Protein AF-A0A6B3GM35-F1 (afdb_monomer_lite)

Structure (mmCIF, N/CA/C/O backbone):
data_AF-A0A6B3GM35-F1
#
_entry.id   AF-A0A6B3GM35-F1
#
loop_
_atom_site.group_PDB
_atom_site.id
_atom_site.type_symbol
_atom_site.label_atom_id
_atom_site.label_alt_id
_atom_site.label_comp_id
_atom_site.label_asym_id
_atom_site.label_entity_id
_atom_site.label_seq_id
_atom_site.pdbx_PDB_ins_code
_atom_site.Cartn_x
_atom_site.Cartn_y
_atom_site.Cartn_z
_atom_site.occupancy
_atom_site.B_iso_or_equiv
_atom_site.auth_seq_id
_atom_site.auth_comp_id
_atom_site.auth_asym_id
_atom_site.auth_atom_id
_atom_site.pdbx_PDB_model_num
ATOM 1 N N . VAL A 1 1 ? 16.897 2.705 15.216 1.00 41.38 1 VAL A N 1
ATOM 2 C CA . VAL A 1 1 ? 16.594 1.302 15.575 1.00 41.38 1 VAL A CA 1
ATOM 3 C C . VAL A 1 1 ? 16.930 0.427 14.381 1.00 41.38 1 VAL A C 1
ATOM 5 O O . VAL A 1 1 ? 16.084 0.215 13.528 1.00 41.38 1 VAL A O 1
ATOM 8 N N . ASP A 1 2 ? 18.184 -0.017 14.294 1.00 39.88 2 ASP A N 1
ATOM 9 C CA . ASP A 1 2 ? 18.567 -1.137 13.428 1.00 39.88 2 ASP A CA 1
ATOM 10 C C . ASP A 1 2 ? 18.162 -2.420 14.157 1.00 39.88 2 ASP A C 1
ATOM 12 O O . ASP A 1 2 ? 18.679 -2.683 15.243 1.00 39.88 2 ASP A O 1
ATOM 16 N N . GLY A 1 3 ? 17.205 -3.187 13.627 1.00 39.66 3 GLY A N 1
ATOM 17 C CA . GLY A 1 3 ? 16.888 -4.496 14.215 1.00 39.66 3 GLY A CA 1
ATOM 18 C C . GLY A 1 3 ? 15.490 -5.073 14.001 1.00 39.66 3 GLY A C 1
ATOM 19 O O . GLY A 1 3 ? 15.273 -6.222 14.367 1.00 39.66 3 GLY A O 1
ATOM 20 N N . LEU A 1 4 ? 14.548 -4.354 13.389 1.00 40.47 4 LEU A N 1
ATOM 21 C CA . LEU A 1 4 ? 13.263 -4.926 12.971 1.00 40.47 4 LEU A CA 1
ATOM 22 C C . LEU A 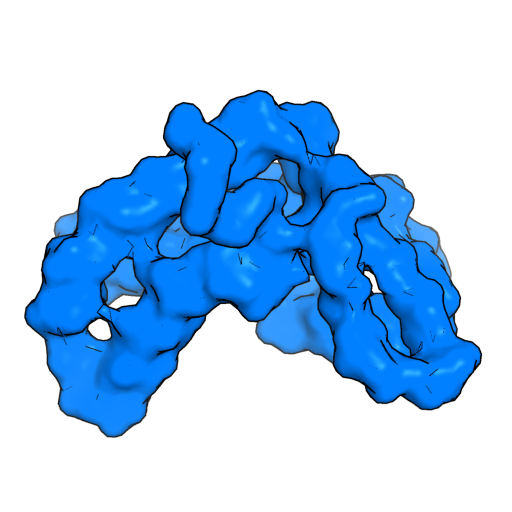1 4 ? 13.111 -4.656 11.474 1.00 40.47 4 LEU A C 1
ATOM 24 O O . LEU A 1 4 ? 13.084 -3.496 11.081 1.00 40.47 4 LEU A O 1
ATOM 28 N N . GLY A 1 5 ? 13.149 -5.736 10.679 1.00 53.22 5 GLY A N 1
ATOM 29 C CA . GLY A 1 5 ? 13.211 -5.803 9.209 1.00 53.22 5 GLY A CA 1
ATOM 30 C C . GLY A 1 5 ? 12.999 -4.476 8.486 1.00 53.22 5 GLY A C 1
ATOM 31 O O . GLY A 1 5 ? 11.897 -3.953 8.538 1.00 53.22 5 GLY A O 1
ATOM 32 N N . ALA A 1 6 ? 14.049 -3.973 7.825 1.00 66.50 6 ALA A N 1
ATOM 33 C CA . ALA A 1 6 ? 14.219 -2.636 7.233 1.00 66.50 6 ALA A CA 1
ATOM 34 C C . ALA A 1 6 ? 13.126 -2.183 6.234 1.00 66.50 6 ALA A C 1
ATOM 36 O O . ALA A 1 6 ? 13.404 -1.924 5.065 1.00 66.50 6 ALA A O 1
ATOM 37 N N . GLY A 1 7 ? 11.869 -2.138 6.665 1.00 78.50 7 GLY A N 1
ATOM 38 C CA . GLY A 1 7 ? 10.729 -1.742 5.858 1.00 78.50 7 GLY A CA 1
ATOM 39 C C . GLY A 1 7 ? 10.500 -2.597 4.612 1.00 78.50 7 GLY A C 1
ATOM 40 O O . GLY A 1 7 ? 10.082 -2.061 3.585 1.00 78.50 7 GLY A O 1
ATOM 41 N N . SER A 1 8 ? 10.842 -3.891 4.660 1.00 90.75 8 SER A N 1
ATOM 42 C CA . SER A 1 8 ? 10.769 -4.770 3.485 1.00 90.75 8 SER A CA 1
ATOM 43 C C . SER A 1 8 ? 9.322 -5.061 3.101 1.00 90.75 8 SER A C 1
ATOM 45 O O . SER A 1 8 ? 8.567 -5.633 3.889 1.00 90.75 8 SER A O 1
ATOM 47 N N . ALA A 1 9 ? 8.966 -4.689 1.875 1.00 95.75 9 ALA A N 1
ATOM 48 C CA . ALA A 1 9 ? 7.631 -4.880 1.332 1.00 95.75 9 ALA A CA 1
ATOM 49 C C . ALA A 1 9 ? 7.267 -6.360 1.198 1.00 95.75 9 ALA A C 1
ATOM 51 O O . ALA A 1 9 ? 8.073 -7.140 0.692 1.00 95.75 9 ALA A O 1
ATOM 52 N N . GLY A 1 10 ? 6.075 -6.729 1.661 1.00 94.62 10 GLY A N 1
ATOM 53 C CA . GLY A 1 10 ? 5.609 -8.113 1.802 1.00 94.62 10 GLY A CA 1
ATOM 54 C C . GLY A 1 10 ? 5.938 -8.754 3.156 1.00 94.62 10 GLY A C 1
ATOM 55 O O . GLY A 1 10 ? 5.356 -9.777 3.499 1.00 94.62 10 GLY A O 1
ATOM 56 N N . TRP A 1 11 ? 6.819 -8.141 3.958 1.00 96.69 11 TRP A N 1
ATOM 57 C CA . TRP A 1 11 ? 7.154 -8.604 5.313 1.00 96.69 11 TRP A CA 1
ATOM 58 C C . TRP A 1 11 ? 6.656 -7.625 6.375 1.00 96.69 11 TRP A C 1
ATOM 60 O O . TRP A 1 11 ? 5.901 -8.017 7.260 1.00 96.69 11 TRP A O 1
ATOM 70 N N . GLY A 1 12 ? 7.038 -6.345 6.284 1.00 95.56 12 GLY A N 1
ATOM 71 C CA . GLY A 1 12 ? 6.570 -5.308 7.216 1.00 95.56 12 GLY A CA 1
ATOM 72 C C . GLY A 1 12 ? 5.053 -5.104 7.148 1.00 95.56 12 GLY A C 1
ATOM 73 O O . GLY A 1 12 ? 4.398 -4.914 8.172 1.00 95.56 12 GLY A O 1
ATOM 74 N N . ASP A 1 13 ? 4.482 -5.281 5.954 1.00 98.19 13 ASP A N 1
ATOM 75 C CA . ASP A 1 13 ? 3.044 -5.189 5.687 1.00 98.19 13 ASP A CA 1
ATOM 76 C C . ASP A 1 13 ? 2.212 -6.259 6.417 1.00 98.19 13 ASP A C 1
ATOM 78 O O . ASP A 1 13 ? 0.984 -6.159 6.463 1.00 98.19 13 ASP A O 1
ATOM 82 N N . ALA A 1 14 ? 2.842 -7.256 7.054 1.00 97.94 14 ALA A N 1
ATOM 83 C CA . ALA A 1 14 ? 2.166 -8.170 7.978 1.00 97.94 14 ALA A CA 1
ATOM 84 C C . ALA A 1 14 ? 1.444 -7.417 9.111 1.00 97.94 14 ALA A C 1
ATOM 86 O O . ALA A 1 14 ? 0.383 -7.852 9.554 1.00 97.94 14 ALA A O 1
ATOM 87 N N . GLY A 1 15 ? 1.963 -6.255 9.531 1.00 97.38 15 GLY A N 1
ATOM 88 C CA . GLY A 1 15 ? 1.313 -5.385 10.517 1.00 97.38 15 GLY A CA 1
ATOM 89 C C . GLY A 1 15 ? -0.032 -4.801 10.064 1.00 97.38 15 GLY A C 1
ATOM 90 O O . GLY A 1 15 ? -0.813 -4.372 10.908 1.00 97.38 15 GLY A O 1
ATOM 91 N N . VAL A 1 16 ? -0.324 -4.818 8.758 1.00 98.69 16 VAL A N 1
ATOM 92 C CA . VAL A 1 16 ? -1.596 -4.364 8.171 1.00 98.69 16 VAL A CA 1
ATOM 93 C C . VAL A 1 16 ? -2.437 -5.553 7.699 1.00 98.69 16 VAL A C 1
ATOM 95 O O . VAL A 1 16 ? -3.609 -5.682 8.053 1.00 98.69 16 VAL A O 1
ATOM 98 N N . THR A 1 17 ? -1.828 -6.457 6.930 1.00 98.69 17 THR A N 1
ATOM 99 C CA . THR A 1 17 ? -2.514 -7.581 6.276 1.00 98.69 17 THR A CA 1
ATOM 100 C C . THR A 1 17 ? -3.015 -8.634 7.263 1.00 98.69 17 THR A C 1
ATOM 102 O O . THR A 1 17 ? -4.116 -9.151 7.081 1.00 98.69 17 THR A O 1
ATOM 105 N N . VAL A 1 18 ? -2.270 -8.933 8.337 1.00 98.56 18 VAL A N 1
ATOM 106 C CA . VAL A 1 18 ? -2.668 -9.968 9.306 1.00 98.56 18 VAL A CA 1
ATOM 107 C C . VAL A 1 18 ? -3.868 -9.532 10.156 1.00 98.56 18 VAL A C 1
ATOM 109 O O . VAL A 1 18 ? -4.837 -10.293 10.199 1.00 98.56 18 VAL A O 1
ATOM 112 N N . PRO A 1 19 ? -3.895 -8.337 10.787 1.00 98.56 19 PRO A N 1
ATOM 113 C CA . PRO A 1 19 ? -5.098 -7.877 11.483 1.00 98.56 19 PRO A CA 1
ATOM 114 C C . PRO A 1 19 ? -6.320 -7.809 10.560 1.00 98.56 19 PRO A C 1
ATOM 116 O O . PRO A 1 19 ? -7.409 -8.220 10.959 1.00 98.56 19 PRO A O 1
ATOM 119 N N . TRP A 1 20 ? -6.137 -7.360 9.311 1.00 98.69 20 TRP A N 1
ATOM 120 C CA . TRP A 1 20 ? -7.209 -7.346 8.315 1.00 98.69 20 TRP A CA 1
ATOM 121 C C . TRP A 1 20 ? -7.738 -8.753 8.007 1.00 98.69 20 TRP A C 1
ATOM 123 O O . TRP A 1 20 ? -8.948 -8.970 8.014 1.00 98.69 20 TRP A O 1
ATOM 133 N N . ALA A 1 21 ? -6.854 -9.729 7.793 1.00 98.69 21 ALA A N 1
ATOM 134 C CA . ALA A 1 21 ? -7.242 -11.115 7.543 1.00 98.69 21 ALA A CA 1
ATOM 135 C C . ALA A 1 21 ? -7.968 -11.747 8.743 1.00 98.69 21 ALA A C 1
ATOM 137 O O . ALA A 1 21 ? -8.963 -12.448 8.559 1.00 98.69 21 ALA A O 1
ATOM 138 N N . LEU A 1 22 ? -7.517 -11.473 9.973 1.00 98.62 22 LEU A N 1
ATOM 139 C CA . LEU A 1 22 ? -8.194 -11.926 11.192 1.00 98.62 22 LEU A CA 1
ATOM 140 C C . LEU A 1 22 ? -9.602 -11.333 11.300 1.00 98.62 22 LEU A C 1
ATOM 142 O O . LEU A 1 22 ? -10.554 -12.064 11.572 1.00 98.62 22 LEU A O 1
ATOM 146 N N . HIS A 1 23 ? -9.753 -10.038 11.022 1.00 98.56 23 HIS A N 1
ATOM 147 C CA . HIS A 1 23 ? -11.062 -9.399 10.971 1.00 98.56 23 HIS A CA 1
ATOM 148 C C . HIS A 1 23 ? -11.966 -10.020 9.897 1.00 98.56 23 HIS A C 1
ATOM 150 O O . HIS A 1 23 ? -13.113 -10.350 10.180 1.00 98.56 23 HIS A O 1
ATOM 156 N N . GLN A 1 24 ? -11.458 -10.235 8.681 1.00 98.31 24 GLN A N 1
ATOM 157 C CA . GLN A 1 24 ? -12.214 -10.870 7.595 1.00 98.31 24 GLN A CA 1
ATOM 158 C C . GLN A 1 24 ? -12.691 -12.281 7.968 1.00 98.31 24 GLN A C 1
ATOM 160 O O . GLN A 1 24 ? -13.817 -12.653 7.645 1.00 98.31 24 GLN A O 1
ATOM 165 N N . ALA A 1 25 ? -11.849 -13.061 8.649 1.00 98.50 25 ALA A N 1
ATOM 166 C CA . ALA A 1 25 ? -12.159 -14.437 9.020 1.00 98.50 25 ALA A CA 1
ATOM 167 C C . ALA A 1 25 ? -13.124 -14.543 10.212 1.00 98.50 25 ALA A C 1
ATOM 169 O O . ALA A 1 25 ? -13.981 -15.425 10.225 1.00 98.50 25 ALA A O 1
ATOM 170 N N . TYR A 1 26 ? -12.980 -13.671 11.216 1.00 98.12 26 TYR A N 1
ATOM 171 C CA . TYR A 1 26 ? -13.648 -13.830 12.515 1.00 98.12 26 TYR A CA 1
ATOM 172 C C . TYR A 1 26 ? -14.620 -12.702 12.878 1.00 98.12 26 TYR A C 1
ATOM 174 O O . TYR A 1 26 ? -15.346 -12.820 13.861 1.00 98.12 26 TYR A O 1
ATOM 182 N N . GLY A 1 27 ? -14.650 -11.608 12.116 1.00 95.75 27 GLY A N 1
ATOM 183 C CA . GLY A 1 27 ? -15.482 -10.432 12.390 1.00 95.75 27 GLY A CA 1
ATOM 184 C C . GLY A 1 27 ? -15.030 -9.592 13.589 1.00 95.75 27 GLY A C 1
ATOM 185 O O . GLY A 1 27 ? -15.710 -8.634 13.943 1.00 95.75 27 GLY A O 1
ATOM 186 N N . ASP A 1 28 ? -13.896 -9.921 14.211 1.00 91.06 28 ASP A N 1
ATOM 187 C CA . ASP A 1 28 ? -13.377 -9.216 15.383 1.00 91.06 28 ASP A CA 1
ATOM 188 C C . ASP A 1 28 ? -12.854 -7.825 14.979 1.00 91.06 28 ASP A C 1
ATOM 190 O O . ASP A 1 28 ? -11.957 -7.708 14.144 1.00 91.06 28 ASP A O 1
ATOM 194 N N . THR A 1 29 ? -13.440 -6.756 15.522 1.00 97.56 29 THR A N 1
ATOM 195 C CA . THR A 1 29 ? -12.981 -5.374 15.300 1.00 97.56 29 THR A CA 1
ATOM 196 C C . THR A 1 29 ? -11.924 -4.942 16.311 1.00 97.56 29 THR A C 1
ATOM 198 O O . THR A 1 29 ? -11.163 -4.020 16.029 1.00 97.56 29 THR A O 1
ATOM 201 N N . GLN A 1 30 ? -11.807 -5.623 17.454 1.00 98.19 30 GLN A N 1
ATOM 202 C CA . GLN A 1 30 ? -10.836 -5.304 18.498 1.00 98.19 30 GLN A CA 1
ATOM 203 C C . GLN A 1 30 ? -9.402 -5.476 17.985 1.00 98.19 30 GLN A C 1
ATOM 205 O O . GLN A 1 30 ? -8.537 -4.657 18.295 1.00 98.19 30 GLN A O 1
ATOM 210 N N . VAL A 1 31 ? -9.142 -6.493 17.153 1.00 98.25 31 VAL A N 1
ATOM 211 C CA . VAL A 1 31 ? -7.822 -6.676 16.521 1.00 98.25 31 VAL A CA 1
ATOM 212 C C . VAL A 1 31 ? -7.444 -5.488 15.629 1.00 98.25 31 VAL A C 1
ATOM 214 O O . VAL A 1 31 ? -6.286 -5.073 15.610 1.00 98.25 31 VAL A O 1
ATOM 217 N N . LEU A 1 32 ? -8.422 -4.893 14.938 1.00 98.62 32 LEU A N 1
ATOM 218 C CA . LEU A 1 32 ? -8.213 -3.706 14.113 1.00 98.62 32 LEU A CA 1
ATOM 219 C C . LEU A 1 32 ? -7.999 -2.459 14.971 1.00 98.62 32 LEU A C 1
ATOM 221 O O . LEU A 1 32 ? -7.094 -1.682 14.685 1.00 98.62 32 LEU A O 1
ATOM 225 N N . GLU A 1 33 ? -8.780 -2.277 16.038 1.00 98.62 33 GLU A N 1
ATOM 226 C CA . GLU A 1 33 ? -8.611 -1.156 16.975 1.00 98.62 33 GLU A CA 1
ATOM 227 C C . GLU A 1 33 ? -7.221 -1.154 17.616 1.00 98.62 33 GLU A C 1
ATOM 229 O O . GLU A 1 33 ? -6.580 -0.107 17.711 1.00 98.62 33 GLU A O 1
ATOM 234 N N . GLN A 1 34 ? -6.735 -2.329 18.020 1.00 98.44 34 GLN A N 1
ATOM 235 C CA . GLN A 1 34 ? -5.411 -2.487 18.620 1.00 98.44 34 GLN A CA 1
ATOM 236 C C . GLN A 1 34 ? -4.281 -2.258 17.612 1.00 98.44 34 GLN A C 1
ATOM 238 O O . GLN A 1 34 ? -3.262 -1.664 17.963 1.00 98.44 34 GLN A O 1
ATOM 243 N N . ALA A 1 35 ? -4.455 -2.705 16.365 1.00 98.44 35 ALA A N 1
ATOM 244 C CA . ALA A 1 35 ? -3.466 -2.525 15.305 1.00 98.44 35 ALA A CA 1
ATOM 245 C C . ALA A 1 35 ? -3.475 -1.112 14.699 1.00 98.44 35 ALA A C 1
ATOM 247 O O . ALA A 1 35 ? -2.478 -0.689 14.118 1.00 98.44 35 ALA A O 1
ATOM 248 N N . TRP A 1 36 ? -4.568 -0.359 14.834 1.00 98.62 36 TRP A N 1
ATOM 249 C CA . TRP A 1 36 ? -4.750 0.931 14.167 1.00 98.62 36 TRP A CA 1
ATOM 250 C C . TRP A 1 36 ? -3.554 1.890 14.320 1.00 98.62 36 TRP A C 1
ATOM 252 O O . TRP A 1 36 ? -3.046 2.357 13.298 1.00 98.62 36 TRP A O 1
ATOM 262 N N . PRO A 1 37 ? -3.009 2.148 15.529 1.00 98.56 37 PRO A N 1
ATOM 263 C CA . PRO A 1 37 ? -1.887 3.075 15.673 1.00 98.56 37 PRO A CA 1
ATOM 264 C C . PRO A 1 37 ? -0.603 2.616 14.969 1.00 98.56 37 PRO A C 1
ATOM 266 O O . PRO A 1 37 ? 0.170 3.461 14.517 1.00 98.56 37 PRO A O 1
ATOM 269 N N . SER A 1 38 ? -0.335 1.307 14.888 1.00 98.31 38 SER A N 1
ATOM 270 C CA . SER A 1 38 ? 0.860 0.793 14.205 1.00 98.31 38 SER A CA 1
ATOM 271 C C . SER A 1 38 ? 0.681 0.760 12.691 1.00 98.31 38 SER A C 1
ATOM 273 O O . SER A 1 38 ? 1.644 1.016 11.974 1.00 98.31 38 SER A O 1
ATOM 275 N N . MET A 1 39 ? -0.537 0.520 12.198 1.00 98.62 39 MET A N 1
ATOM 276 C CA . MET A 1 39 ? -0.843 0.634 10.771 1.00 98.62 39 MET A CA 1
ATOM 277 C C . MET A 1 39 ? -0.600 2.053 10.246 1.00 98.62 39 MET A C 1
ATOM 279 O O . MET A 1 39 ? -0.045 2.214 9.162 1.00 98.62 39 MET A O 1
ATOM 283 N N . LEU A 1 40 ? -0.969 3.081 11.020 1.00 98.69 40 LEU A N 1
ATOM 284 C CA . LEU A 1 40 ? -0.722 4.475 10.638 1.00 98.69 40 LEU A CA 1
ATOM 285 C C . LEU A 1 40 ? 0.771 4.802 10.600 1.00 98.69 40 LEU A C 1
ATOM 287 O O . LEU A 1 40 ? 1.262 5.271 9.581 1.00 98.69 40 LEU A O 1
ATOM 291 N N . GLN A 1 41 ? 1.507 4.447 11.657 1.00 98.19 41 GLN A N 1
ATOM 292 C CA . GLN A 1 41 ? 2.964 4.627 11.694 1.00 98.19 41 GLN A CA 1
ATOM 293 C C . GLN A 1 41 ? 3.677 3.874 10.562 1.00 98.19 41 GLN A C 1
ATOM 295 O O . GLN A 1 41 ? 4.722 4.313 10.086 1.00 98.19 41 GLN A O 1
ATOM 300 N N . TRP A 1 42 ? 3.125 2.740 10.121 1.00 98.25 42 TRP A N 1
ATOM 301 C CA . TRP A 1 42 ? 3.644 2.019 8.965 1.00 98.25 42 TRP A CA 1
ATOM 302 C C .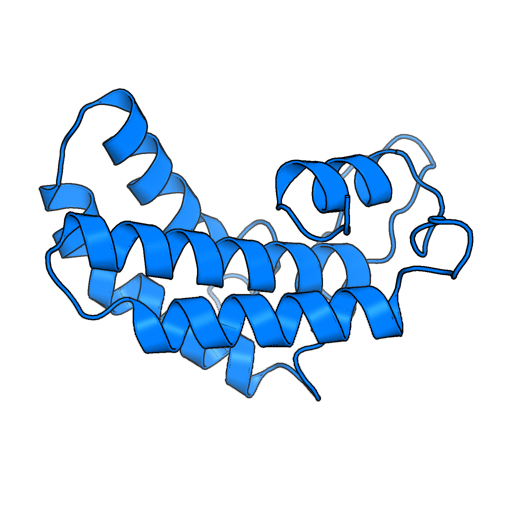 TRP A 1 42 ? 3.459 2.802 7.661 1.00 98.25 42 TRP A C 1
ATOM 304 O O . TRP A 1 42 ? 4.406 2.888 6.881 1.00 98.25 42 TRP A O 1
ATOM 314 N N . LEU A 1 43 ? 2.289 3.412 7.432 1.00 98.44 43 LEU A N 1
ATOM 315 C CA . LEU A 1 43 ? 2.081 4.268 6.259 1.00 98.44 43 LEU A CA 1
ATOM 316 C C . LEU A 1 43 ? 2.979 5.506 6.279 1.00 98.44 43 LEU A C 1
ATOM 318 O O . LEU A 1 43 ? 3.571 5.811 5.244 1.00 98.44 43 LEU A O 1
ATOM 322 N N . ASP A 1 44 ? 3.134 6.150 7.438 1.00 98.25 44 ASP A N 1
ATOM 323 C CA . ASP A 1 44 ? 4.021 7.309 7.603 1.00 98.25 44 ASP A CA 1
ATOM 324 C C . ASP A 1 44 ? 5.468 6.929 7.249 1.00 98.25 44 ASP A C 1
ATOM 326 O O . ASP A 1 44 ? 6.121 7.581 6.434 1.00 98.25 44 ASP A O 1
ATOM 330 N N . TYR A 1 45 ? 5.952 5.798 7.774 1.00 97.69 45 TYR A N 1
ATOM 331 C CA . TYR A 1 45 ? 7.275 5.276 7.439 1.00 97.69 45 TYR A CA 1
ATOM 332 C C . TYR A 1 45 ? 7.426 4.987 5.937 1.00 97.69 45 TYR A C 1
ATOM 334 O O . TYR A 1 45 ? 8.457 5.313 5.339 1.00 97.69 45 TYR A O 1
ATOM 342 N N . LEU A 1 46 ? 6.430 4.354 5.309 1.00 97.88 46 LEU A N 1
ATOM 343 C CA . LEU A 1 46 ? 6.478 4.060 3.877 1.00 97.88 46 LEU A CA 1
ATOM 344 C C . LEU A 1 46 ? 6.514 5.346 3.047 1.00 97.88 46 LEU A C 1
ATOM 346 O O . LEU A 1 46 ? 7.276 5.402 2.079 1.00 97.88 46 LEU A O 1
ATOM 350 N N . GLU A 1 47 ? 5.752 6.367 3.436 1.00 97.69 47 GLU A N 1
ATOM 351 C CA . GLU A 1 47 ? 5.735 7.682 2.795 1.00 97.69 47 GLU A CA 1
ATOM 352 C C . GLU A 1 47 ? 7.092 8.384 2.898 1.00 97.69 47 GLU A C 1
ATOM 354 O O . GLU A 1 47 ? 7.662 8.750 1.870 1.00 97.69 47 GLU A O 1
ATOM 359 N N . GLU A 1 48 ? 7.659 8.489 4.103 1.00 97.50 48 GLU A N 1
ATOM 360 C CA . GLU A 1 48 ? 8.967 9.117 4.349 1.00 97.50 48 GLU A CA 1
ATOM 361 C C . GLU A 1 48 ? 10.109 8.449 3.575 1.00 97.50 48 GLU A C 1
ATOM 363 O O . GLU A 1 48 ? 11.112 9.081 3.242 1.00 97.50 48 GLU A O 1
ATOM 368 N N . ASN A 1 49 ? 9.963 7.158 3.282 1.00 96.69 49 ASN A N 1
ATOM 369 C CA . ASN A 1 49 ? 10.965 6.363 2.585 1.00 96.69 49 ASN A CA 1
ATOM 370 C C . ASN A 1 49 ? 10.591 6.114 1.109 1.00 96.69 49 ASN A C 1
ATOM 372 O O . ASN A 1 49 ? 11.106 5.177 0.493 1.00 96.69 49 ASN A O 1
ATOM 376 N N . SER A 1 50 ? 9.691 6.916 0.539 1.00 97.31 50 SER A N 1
ATOM 377 C CA . SER A 1 50 ? 9.301 6.876 -0.874 1.00 97.31 50 SER A CA 1
ATOM 378 C C . SER A 1 50 ? 9.610 8.195 -1.572 1.00 97.31 50 SER A C 1
ATOM 380 O O . SER A 1 50 ? 9.547 9.265 -0.974 1.00 97.31 50 SER A O 1
ATOM 382 N N . THR A 1 51 ? 9.859 8.137 -2.878 1.00 98.31 51 THR A N 1
ATOM 383 C CA . THR A 1 51 ? 10.013 9.337 -3.713 1.00 98.31 51 THR A CA 1
ATOM 384 C C . THR A 1 51 ? 8.903 9.354 -4.748 1.00 98.31 51 THR A C 1
ATOM 386 O O . THR A 1 51 ? 8.798 8.432 -5.552 1.00 98.31 51 THR A O 1
ATOM 389 N N . GLY A 1 52 ? 8.054 10.386 -4.730 1.00 98.00 52 GLY A N 1
ATOM 390 C CA . GLY A 1 52 ? 6.933 10.489 -5.672 1.00 98.00 52 GLY A CA 1
ATOM 391 C C . GLY A 1 52 ? 5.978 9.292 -5.601 1.00 98.00 52 GLY A C 1
ATOM 392 O O . GLY A 1 52 ? 5.547 8.803 -6.637 1.00 98.00 52 GLY A O 1
ATOM 393 N N . ARG A 1 53 ? 5.706 8.792 -4.385 1.00 98.50 53 ARG A N 1
ATOM 394 C CA . ARG A 1 53 ? 4.915 7.575 -4.099 1.00 98.50 53 ARG A CA 1
ATOM 395 C C . ARG A 1 53 ? 5.528 6.249 -4.573 1.00 98.50 53 ARG A C 1
ATOM 397 O O . ARG A 1 53 ? 4.913 5.207 -4.379 1.00 98.50 53 ARG A O 1
ATOM 404 N N . LEU A 1 54 ? 6.740 6.260 -5.128 1.00 98.75 54 LEU A N 1
ATOM 405 C CA . LEU A 1 54 ? 7.449 5.051 -5.544 1.00 98.75 54 LEU A CA 1
ATOM 406 C C . LEU A 1 54 ? 8.413 4.585 -4.451 1.00 98.75 54 LEU A C 1
ATOM 408 O O . LEU A 1 54 ? 9.201 5.374 -3.914 1.00 98.75 54 LEU A O 1
ATOM 412 N N . ARG A 1 55 ? 8.369 3.286 -4.145 1.00 97.94 55 ARG A N 1
ATOM 413 C CA . ARG A 1 55 ? 9.270 2.649 -3.178 1.00 97.94 55 ARG A CA 1
ATOM 414 C C . ARG A 1 55 ? 10.603 2.272 -3.838 1.00 97.94 55 ARG A C 1
ATOM 416 O O . ARG A 1 55 ? 10.629 1.910 -5.015 1.00 97.94 55 ARG A O 1
ATOM 423 N N . PRO A 1 56 ? 11.725 2.310 -3.097 1.00 97.12 56 PRO A N 1
ATOM 424 C CA . PRO A 1 56 ? 13.008 1.844 -3.610 1.00 97.12 56 PRO A CA 1
ATOM 425 C C . PRO A 1 56 ? 12.994 0.333 -3.886 1.00 97.12 56 PRO A C 1
ATOM 427 O O . PRO A 1 56 ? 12.283 -0.430 -3.233 1.00 97.12 56 PRO A O 1
ATOM 430 N N . ALA A 1 57 ? 13.847 -0.114 -4.811 1.00 95.88 57 ALA A N 1
ATOM 431 C CA . ALA A 1 57 ? 14.066 -1.531 -5.106 1.00 95.88 57 ALA A CA 1
ATOM 432 C C . ALA A 1 57 ? 14.893 -2.219 -3.999 1.00 95.88 57 ALA A C 1
ATOM 434 O O . ALA A 1 57 ? 16.065 -2.547 -4.190 1.00 95.88 57 ALA A O 1
ATOM 435 N N . SER A 1 58 ? 14.299 -2.425 -2.825 1.00 91.19 58 SER A N 1
ATOM 436 C CA . SER A 1 58 ? 14.931 -3.059 -1.662 1.00 91.19 58 SER A CA 1
ATOM 437 C C . SER A 1 58 ? 14.089 -4.215 -1.105 1.00 91.19 58 SER A C 1
ATOM 439 O O . SER A 1 58 ? 13.000 -4.510 -1.592 1.00 91.19 58 SER A O 1
ATOM 441 N N . GLY A 1 59 ? 14.621 -4.925 -0.107 1.00 91.50 59 GLY A N 1
ATOM 442 C CA . GLY A 1 59 ? 13.963 -6.090 0.490 1.00 91.50 59 GLY A CA 1
ATOM 443 C C . GLY A 1 59 ? 14.160 -7.382 -0.306 1.00 91.50 59 GLY A C 1
ATOM 444 O O . GLY A 1 59 ? 15.058 -7.500 -1.150 1.00 91.50 59 GLY A O 1
ATOM 445 N N . TYR A 1 60 ? 13.342 -8.385 0.003 1.00 95.06 60 TYR A N 1
ATOM 446 C CA . TYR A 1 60 ? 13.510 -9.745 -0.512 1.00 95.06 60 TYR A CA 1
ATOM 447 C C . TYR A 1 60 ? 12.881 -9.941 -1.899 1.00 95.06 60 TYR A C 1
ATOM 449 O O . TYR A 1 60 ? 13.449 -10.672 -2.706 1.00 95.06 60 TYR A O 1
ATOM 457 N N . GLY A 1 61 ? 11.806 -9.212 -2.221 1.00 96.31 61 GLY A N 1
ATOM 458 C CA . GLY A 1 61 ? 11.086 -9.337 -3.493 1.00 96.31 61 GLY A CA 1
ATOM 459 C C . GLY A 1 61 ? 10.218 -10.594 -3.551 1.00 96.31 61 GLY A C 1
ATOM 460 O O . GLY A 1 61 ? 9.738 -11.056 -2.519 1.00 96.31 61 GLY A O 1
ATOM 461 N N . ASP A 1 62 ? 10.031 -11.145 -4.749 1.00 97.69 62 ASP A N 1
ATOM 462 C CA . ASP A 1 62 ? 9.308 -12.403 -4.956 1.00 97.69 62 ASP A CA 1
ATOM 463 C C . ASP A 1 62 ? 10.228 -13.586 -4.627 1.00 97.69 62 ASP A C 1
ATOM 465 O O . ASP A 1 62 ? 10.948 -14.127 -5.475 1.00 97.69 62 ASP A O 1
ATOM 469 N N . TRP A 1 63 ? 10.322 -13.871 -3.330 1.00 96.69 63 TRP A N 1
ATOM 470 C CA . TRP A 1 63 ? 11.334 -14.754 -2.770 1.00 96.69 63 TRP A CA 1
ATOM 471 C C . TRP A 1 63 ? 11.139 -16.201 -3.237 1.00 96.69 63 TRP A C 1
ATOM 473 O O . TRP A 1 63 ? 10.097 -16.799 -2.990 1.00 96.69 63 TRP A O 1
ATOM 483 N N . LEU A 1 64 ? 12.191 -16.781 -3.832 1.00 97.56 64 LEU A N 1
ATOM 484 C CA . LEU A 1 64 ? 12.215 -18.149 -4.378 1.00 97.56 64 LEU A CA 1
ATOM 485 C C . LEU A 1 64 ? 11.303 -18.374 -5.596 1.00 97.56 64 LEU A C 1
ATOM 487 O O . LEU A 1 64 ? 10.876 -19.504 -5.842 1.00 97.56 64 LEU A O 1
ATOM 491 N N . ASN A 1 65 ? 11.053 -17.328 -6.389 1.00 97.81 65 ASN A N 1
ATOM 492 C CA . ASN A 1 65 ? 10.498 -17.488 -7.732 1.00 97.81 65 ASN A CA 1
ATOM 493 C C . ASN A 1 65 ? 11.356 -18.449 -8.593 1.00 97.81 65 ASN A C 1
ATOM 495 O O . ASN A 1 65 ? 12.547 -18.661 -8.340 1.00 97.81 65 ASN A O 1
ATOM 499 N N . ILE A 1 66 ? 10.752 -19.037 -9.630 1.00 97.56 66 ILE A N 1
ATOM 500 C CA . ILE A 1 66 ? 11.431 -19.981 -10.531 1.00 97.56 66 ILE A CA 1
ATOM 501 C C . ILE A 1 66 ? 11.933 -19.240 -11.771 1.00 97.56 66 ILE A C 1
ATOM 503 O O . ILE A 1 66 ? 11.306 -19.289 -12.826 1.00 97.56 66 ILE A O 1
ATOM 507 N N . ALA A 1 67 ? 13.086 -18.581 -11.628 1.00 96.38 67 ALA A N 1
ATOM 508 C CA . ALA A 1 67 ? 13.765 -17.852 -12.704 1.00 96.38 67 ALA A CA 1
ATOM 509 C C . ALA A 1 67 ? 12.858 -16.833 -13.434 1.00 96.38 67 ALA A C 1
ATOM 511 O O . ALA A 1 67 ? 12.943 -16.686 -14.653 1.00 96.38 67 ALA A O 1
ATOM 512 N N . ASP A 1 68 ? 12.006 -16.141 -12.673 1.00 97.56 68 ASP A N 1
ATOM 513 C CA . ASP A 1 68 ? 11.029 -15.141 -13.122 1.00 97.56 68 ASP A CA 1
ATOM 514 C C . ASP A 1 68 ? 11.087 -13.905 -12.194 1.00 97.56 68 ASP A C 1
ATOM 516 O O . ASP A 1 68 ? 10.144 -13.562 -11.475 1.00 97.56 68 ASP A O 1
ATOM 520 N N . ASP A 1 69 ? 12.266 -13.275 -12.134 1.00 97.25 69 ASP A N 1
ATOM 521 C CA . ASP A 1 69 ? 12.592 -12.234 -11.154 1.00 97.25 69 ASP A CA 1
ATOM 522 C C . ASP A 1 69 ? 11.816 -10.931 -11.386 1.00 97.25 69 ASP A C 1
ATOM 524 O O . ASP A 1 69 ? 12.156 -10.088 -12.222 1.00 97.25 69 ASP A O 1
ATOM 528 N N . THR A 1 70 ? 10.791 -10.720 -10.563 1.00 98.69 70 THR A N 1
ATOM 529 C CA . THR A 1 70 ? 9.993 -9.492 -10.587 1.00 98.69 70 THR A CA 1
ATOM 530 C C . THR A 1 70 ? 10.775 -8.320 -9.974 1.00 98.69 70 THR A C 1
ATOM 532 O O . THR A 1 70 ? 11.313 -8.458 -8.868 1.00 98.69 70 THR A O 1
ATOM 535 N N . PRO A 1 71 ? 10.820 -7.135 -10.618 1.00 98.69 71 PRO A N 1
ATOM 536 C CA . PRO A 1 71 ? 11.519 -5.975 -10.074 1.00 98.69 71 PRO A CA 1
ATOM 537 C C . PRO A 1 71 ? 11.012 -5.588 -8.680 1.00 98.69 71 PRO A C 1
ATOM 539 O O . PRO A 1 71 ? 9.815 -5.413 -8.448 1.00 98.69 71 PRO A O 1
ATOM 542 N N . LYS A 1 72 ? 11.936 -5.433 -7.728 1.00 98.38 72 LYS A N 1
ATOM 543 C CA . LYS A 1 72 ? 11.590 -5.199 -6.316 1.00 98.38 72 LYS A CA 1
ATOM 544 C C . LYS A 1 72 ? 10.871 -3.876 -6.077 1.00 98.38 72 LYS A C 1
ATOM 546 O O . LYS A 1 72 ? 10.077 -3.793 -5.151 1.00 98.38 72 LYS A O 1
ATOM 551 N N . ASP A 1 73 ? 11.121 -2.862 -6.900 1.00 98.56 73 ASP A N 1
ATOM 552 C CA . 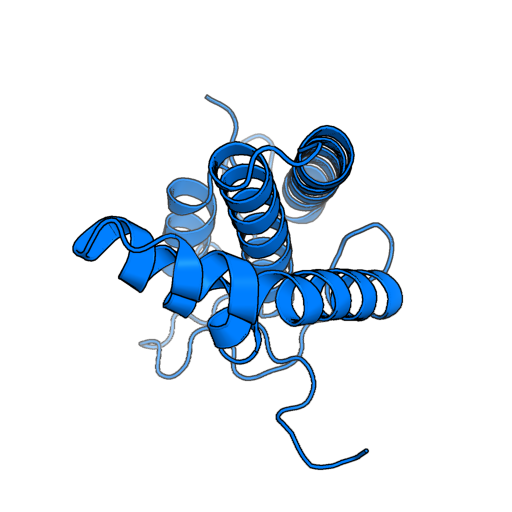ASP A 1 73 ? 10.404 -1.585 -6.850 1.00 98.56 73 ASP A CA 1
ATOM 553 C C . ASP A 1 73 ? 8.932 -1.721 -7.272 1.00 98.56 73 ASP A C 1
ATOM 555 O O . ASP A 1 73 ? 8.072 -1.067 -6.680 1.00 98.56 73 ASP A O 1
ATOM 559 N N . VAL A 1 74 ? 8.626 -2.618 -8.219 1.00 98.81 74 VAL A N 1
ATOM 560 C CA . VAL A 1 74 ? 7.242 -2.966 -8.592 1.00 98.81 74 VAL A CA 1
ATOM 561 C C . VAL A 1 74 ? 6.538 -3.610 -7.401 1.00 98.81 74 VAL A C 1
ATOM 563 O O . VAL A 1 74 ? 5.492 -3.129 -6.973 1.00 98.81 74 VAL A O 1
ATOM 566 N N . ILE A 1 75 ? 7.144 -4.640 -6.800 1.00 98.75 75 ILE A N 1
ATOM 567 C CA . ILE A 1 75 ? 6.580 -5.319 -5.620 1.00 98.75 75 ILE A CA 1
ATOM 568 C C . ILE A 1 75 ? 6.405 -4.334 -4.463 1.00 98.75 75 ILE A C 1
ATOM 570 O O . ILE A 1 75 ? 5.347 -4.287 -3.839 1.00 98.75 75 ILE A O 1
ATOM 574 N N . ALA A 1 76 ? 7.431 -3.533 -4.175 1.00 98.50 76 ALA A N 1
ATOM 575 C CA . ALA A 1 76 ? 7.416 -2.647 -3.026 1.00 98.50 76 ALA A CA 1
ATOM 576 C C . ALA A 1 76 ? 6.363 -1.547 -3.143 1.00 98.50 76 ALA A C 1
ATOM 578 O O . ALA A 1 76 ? 5.665 -1.260 -2.170 1.00 98.50 76 ALA A O 1
ATOM 579 N N . THR A 1 77 ? 6.206 -0.967 -4.331 1.00 98.81 77 THR A N 1
ATOM 580 C CA . THR A 1 77 ? 5.182 0.054 -4.570 1.00 98.81 77 THR A CA 1
ATOM 581 C C . THR A 1 77 ? 3.778 -0.557 -4.577 1.00 98.81 77 THR A C 1
ATOM 583 O O . THR A 1 77 ? 2.854 0.053 -4.043 1.00 98.81 77 THR A O 1
ATOM 586 N N . ALA A 1 78 ? 3.615 -1.784 -5.090 1.00 98.81 78 ALA A N 1
ATOM 587 C CA . ALA A 1 78 ? 2.339 -2.497 -5.036 1.00 98.81 78 ALA A CA 1
ATOM 588 C C . ALA A 1 78 ? 1.883 -2.760 -3.589 1.00 98.81 78 ALA A C 1
ATOM 590 O O . ALA A 1 78 ? 0.753 -2.433 -3.230 1.00 98.81 78 ALA A O 1
ATOM 591 N N . TYR A 1 79 ? 2.774 -3.261 -2.728 1.00 98.81 79 TYR A N 1
ATOM 592 C CA . TYR A 1 79 ? 2.466 -3.473 -1.309 1.00 98.81 79 TYR A CA 1
ATOM 593 C C . TYR A 1 79 ? 2.200 -2.168 -0.552 1.00 98.81 79 TYR A C 1
ATOM 595 O O . TYR A 1 79 ? 1.327 -2.146 0.313 1.00 98.81 79 TYR A O 1
ATOM 603 N N . TYR A 1 80 ? 2.880 -1.070 -0.899 1.00 98.75 80 TYR A N 1
ATOM 604 C CA . TYR A 1 80 ? 2.572 0.239 -0.319 1.00 98.75 80 TYR A CA 1
ATOM 605 C C . TYR A 1 80 ? 1.136 0.678 -0.642 1.00 98.75 80 TYR A C 1
ATOM 607 O O . TYR A 1 80 ? 0.385 1.037 0.268 1.00 98.75 80 TYR A O 1
ATOM 615 N N . ALA A 1 81 ? 0.723 0.577 -1.910 1.00 98.88 81 ALA A N 1
ATOM 616 C CA . ALA A 1 81 ? -0.655 0.854 -2.309 1.00 98.88 81 ALA A CA 1
ATOM 617 C C . ALA A 1 81 ? -1.648 -0.061 -1.574 1.00 98.88 81 ALA A C 1
ATOM 619 O O . ALA A 1 81 ? -2.636 0.416 -1.018 1.00 98.88 81 ALA A O 1
ATOM 620 N N . HIS A 1 82 ? -1.357 -1.363 -1.508 1.00 98.88 82 HIS A N 1
ATOM 621 C CA . HIS A 1 82 ? -2.214 -2.331 -0.831 1.00 98.88 82 HIS A CA 1
ATOM 622 C C . HIS A 1 82 ? -2.384 -2.026 0.662 1.00 98.88 82 HIS A C 1
ATOM 624 O O . HIS A 1 82 ? -3.505 -2.032 1.168 1.00 98.88 82 HIS A O 1
ATOM 630 N N . SER A 1 83 ? -1.299 -1.687 1.362 1.00 98.88 83 SER A N 1
ATOM 631 C CA . SER A 1 83 ? -1.355 -1.262 2.761 1.00 98.88 83 SER A CA 1
ATOM 632 C C . SER A 1 83 ? -2.219 -0.008 2.935 1.00 98.88 83 SER A C 1
ATOM 634 O O . SER A 1 83 ? -3.054 0.023 3.839 1.00 98.88 83 SER A O 1
ATOM 636 N N . ALA A 1 84 ? -2.099 0.997 2.058 1.00 98.88 84 ALA A N 1
ATOM 637 C CA . ALA A 1 84 ? -2.939 2.198 2.117 1.00 98.88 84 ALA A CA 1
ATOM 638 C C . ALA A 1 84 ? -4.436 1.882 1.927 1.00 98.88 84 ALA A C 1
ATOM 640 O O . ALA A 1 84 ? -5.275 2.386 2.679 1.00 98.88 84 ALA A O 1
ATOM 641 N N . ASP A 1 85 ? -4.778 1.001 0.983 1.00 98.94 85 ASP A N 1
ATOM 642 C CA . ASP A 1 85 ? -6.158 0.548 0.770 1.00 98.94 85 ASP A CA 1
ATOM 643 C C . ASP A 1 85 ? -6.707 -0.220 1.985 1.00 98.94 85 ASP A C 1
ATOM 645 O O . ASP A 1 85 ? -7.797 0.081 2.479 1.00 98.94 85 ASP A O 1
ATOM 649 N N . LEU A 1 86 ? -5.941 -1.160 2.546 1.00 98.94 86 LEU A N 1
ATOM 650 C CA . LEU A 1 86 ? -6.363 -1.894 3.742 1.00 98.94 86 LEU A CA 1
ATOM 651 C C . LEU A 1 86 ? -6.561 -0.977 4.956 1.00 98.94 86 LEU A C 1
ATOM 653 O O . LEU A 1 86 ? -7.508 -1.174 5.723 1.00 98.94 86 LEU A O 1
ATOM 657 N N . VAL A 1 87 ? -5.738 0.061 5.117 1.00 98.88 87 VAL A N 1
ATOM 658 C CA . VAL A 1 87 ? -5.939 1.080 6.158 1.00 98.88 87 VAL A CA 1
ATOM 659 C C . VAL A 1 87 ? -7.197 1.905 5.885 1.00 98.88 87 VAL A C 1
ATOM 661 O O . VAL A 1 87 ? -7.980 2.134 6.806 1.00 98.88 87 VAL A O 1
ATOM 664 N N . ALA A 1 88 ? -7.480 2.275 4.633 1.00 98.94 88 ALA A N 1
ATOM 665 C CA . ALA A 1 88 ? -8.728 2.949 4.265 1.00 98.94 88 ALA A CA 1
ATOM 666 C C . ALA A 1 88 ? -9.972 2.085 4.546 1.00 98.94 88 ALA A C 1
ATOM 668 O O . ALA A 1 88 ? -11.017 2.583 4.978 1.00 98.94 88 ALA A O 1
ATOM 669 N N . ARG A 1 89 ? -9.892 0.772 4.304 1.00 98.88 89 ARG A N 1
ATOM 670 C CA . ARG A 1 89 ? -10.950 -0.194 4.650 1.00 98.88 89 ARG A CA 1
ATOM 671 C C . ARG A 1 89 ? -11.100 -0.332 6.165 1.00 98.88 89 ARG A C 1
ATOM 673 O O . ARG A 1 89 ? -12.219 -0.292 6.668 1.00 98.88 89 ARG A O 1
ATOM 680 N N . THR A 1 90 ? -9.989 -0.407 6.890 1.00 98.81 90 THR A N 1
ATOM 681 C CA . THR A 1 90 ? -9.972 -0.469 8.357 1.00 98.81 90 THR A CA 1
ATOM 682 C C . THR A 1 90 ? -10.597 0.782 8.974 1.00 98.81 90 THR A C 1
ATOM 684 O O . THR A 1 90 ? -11.451 0.667 9.849 1.00 98.81 90 THR A O 1
ATOM 687 N N . ALA A 1 91 ? -10.271 1.973 8.461 1.00 98.81 91 ALA A N 1
ATOM 688 C CA . ALA A 1 91 ? -10.879 3.230 8.893 1.00 98.81 91 ALA A CA 1
ATOM 689 C C . ALA A 1 91 ? -12.412 3.185 8.797 1.00 98.81 91 ALA A C 1
ATOM 691 O O . ALA A 1 91 ? -13.095 3.537 9.756 1.00 98.81 91 ALA A O 1
ATOM 692 N N . ARG A 1 92 ? -12.952 2.673 7.679 1.00 98.75 92 ARG A N 1
ATOM 693 C CA . ARG A 1 92 ? -14.402 2.498 7.486 1.00 98.75 92 ARG A CA 1
ATOM 694 C C . ARG A 1 92 ? -15.019 1.575 8.534 1.00 98.75 92 ARG A C 1
ATOM 696 O O . ARG A 1 92 ? -16.052 1.923 9.098 1.00 98.75 92 ARG A O 1
ATOM 703 N N . VAL A 1 93 ? -14.388 0.432 8.809 1.00 98.62 93 VAL A N 1
ATOM 704 C CA . VAL A 1 93 ? -14.867 -0.533 9.817 1.00 98.62 93 VAL A CA 1
ATOM 705 C C . VAL A 1 93 ? -14.884 0.088 11.216 1.00 98.62 93 VAL A C 1
ATOM 707 O O . VAL A 1 93 ? -15.841 -0.101 11.960 1.00 98.62 93 VAL A O 1
ATOM 710 N N . LEU A 1 94 ? -13.861 0.873 11.557 1.00 98.56 94 LEU A N 1
ATOM 711 C CA . LEU A 1 94 ? -13.710 1.499 12.874 1.00 98.56 94 LEU A CA 1
ATOM 712 C C . LEU A 1 94 ? -14.461 2.836 13.029 1.00 98.56 94 LEU A C 1
ATOM 714 O O . LEU A 1 94 ? -14.302 3.513 14.048 1.00 98.56 94 LEU A O 1
ATOM 718 N N . GLY A 1 95 ? -15.232 3.265 12.023 1.00 98.50 95 GLY A N 1
ATOM 719 C CA . GLY A 1 95 ? -15.926 4.559 12.038 1.00 98.50 95 GLY A CA 1
ATOM 720 C C . GLY A 1 95 ? -14.983 5.772 12.066 1.00 98.50 95 GLY A C 1
ATOM 721 O O . GLY A 1 95 ? -15.332 6.817 12.618 1.00 98.50 95 GLY A O 1
ATOM 722 N N . LYS A 1 96 ? -13.770 5.634 11.521 1.00 98.62 96 LYS A N 1
ATOM 723 C CA . LYS A 1 96 ? -12.795 6.717 11.307 1.00 98.62 96 LYS A CA 1
ATOM 724 C C . LYS A 1 96 ? -12.943 7.292 9.897 1.00 98.62 96 LYS A C 1
ATOM 726 O O . LYS A 1 96 ? -13.557 6.668 9.037 1.00 98.62 96 LYS A O 1
ATOM 731 N N . ASP A 1 97 ? -12.361 8.466 9.658 1.00 98.56 97 ASP A N 1
ATOM 732 C CA . ASP A 1 97 ? -12.335 9.069 8.322 1.00 98.56 97 ASP A CA 1
ATOM 733 C C . ASP A 1 97 ? -11.396 8.279 7.383 1.00 98.56 97 ASP A C 1
ATOM 735 O O . ASP A 1 97 ? -10.191 8.215 7.643 1.00 98.56 97 ASP A O 1
ATOM 739 N N . PRO A 1 98 ? -11.909 7.660 6.302 1.00 98.69 98 PRO A N 1
ATOM 740 C CA . PRO A 1 98 ? -11.089 6.914 5.356 1.00 98.69 98 PRO A CA 1
ATOM 741 C C . PRO A 1 98 ? -10.504 7.784 4.235 1.00 98.69 98 PRO A C 1
ATOM 743 O O . PRO A 1 98 ? -9.706 7.276 3.440 1.00 98.69 98 PRO A O 1
ATOM 746 N N . ALA A 1 99 ? -10.921 9.050 4.111 1.00 98.75 99 ALA A N 1
ATOM 747 C CA . ALA A 1 99 ? -10.577 9.899 2.973 1.00 98.75 99 ALA A CA 1
ATOM 748 C C . ALA A 1 99 ? -9.060 10.084 2.778 1.00 98.75 99 ALA A C 1
ATOM 750 O O . ALA A 1 99 ? -8.615 9.928 1.638 1.00 98.75 99 ALA A O 1
ATOM 751 N N . PRO A 1 100 ? -8.240 10.307 3.830 1.00 98.69 100 PRO A N 1
ATOM 752 C CA . PRO A 1 100 ? -6.795 10.471 3.658 1.00 98.69 100 PRO A CA 1
ATOM 753 C C . PRO A 1 100 ? -6.127 9.236 3.042 1.00 98.69 100 PRO A C 1
ATOM 755 O O . PRO A 1 100 ? -5.336 9.343 2.109 1.00 98.69 100 PRO A O 1
ATOM 758 N N . TYR A 1 101 ? -6.497 8.045 3.512 1.00 98.75 101 TYR A N 1
ATOM 759 C CA . TYR A 1 101 ? -5.898 6.782 3.070 1.00 98.75 101 TYR A CA 1
ATOM 760 C C . TYR A 1 101 ? -6.412 6.350 1.692 1.00 98.75 101 TYR A C 1
ATOM 762 O O . TYR A 1 101 ? -5.678 5.757 0.906 1.00 98.75 101 TYR A O 1
ATOM 770 N N . THR A 1 102 ? -7.660 6.702 1.368 1.00 98.81 102 THR A N 1
ATOM 771 C CA . THR A 1 102 ? -8.236 6.490 0.031 1.00 98.81 102 THR A CA 1
ATOM 772 C C . THR A 1 102 ? -7.551 7.375 -1.014 1.00 98.81 102 THR A C 1
ATOM 774 O O . THR A 1 102 ? -7.243 6.912 -2.117 1.00 98.81 102 THR A O 1
ATOM 777 N N . ALA A 1 103 ? -7.288 8.639 -0.668 1.00 98.81 103 ALA A N 1
ATOM 778 C CA . ALA A 1 103 ? -6.519 9.549 -1.510 1.00 98.81 103 ALA A CA 1
ATOM 779 C C . ALA A 1 103 ? -5.090 9.028 -1.705 1.00 98.81 103 ALA A C 1
ATOM 781 O O . ALA A 1 103 ? -4.645 8.891 -2.842 1.00 98.81 103 ALA A O 1
ATOM 782 N N . LEU A 1 104 ? -4.427 8.619 -0.618 1.00 98.81 104 LEU A N 1
ATOM 783 C CA . LEU A 1 104 ?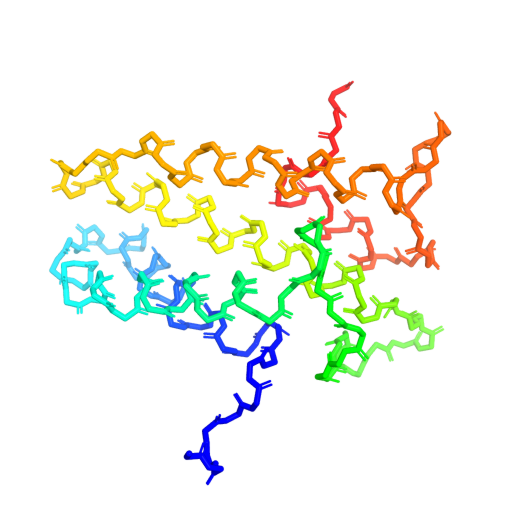 -3.085 8.046 -0.672 1.00 98.81 104 LEU A CA 1
ATOM 784 C C . LEU A 1 104 ? -3.009 6.814 -1.587 1.00 98.81 104 LEU A C 1
ATOM 786 O O . LEU A 1 104 ? -2.145 6.758 -2.459 1.00 98.81 104 LEU A O 1
ATOM 790 N N . PHE A 1 105 ? -3.928 5.853 -1.444 1.00 98.88 105 PHE A N 1
ATOM 791 C CA . PHE A 1 105 ? -4.002 4.694 -2.340 1.00 98.88 105 PHE A CA 1
ATOM 792 C C . PHE A 1 105 ? -4.114 5.118 -3.810 1.00 98.88 105 PHE A C 1
ATOM 794 O O . PHE A 1 105 ? -3.396 4.595 -4.661 1.00 98.88 105 PHE A O 1
ATOM 801 N N . THR A 1 106 ? -4.980 6.090 -4.104 1.00 98.75 106 THR A N 1
ATOM 802 C CA . THR A 1 106 ? -5.195 6.588 -5.469 1.00 98.75 106 THR A CA 1
ATOM 803 C C . THR A 1 106 ? -3.921 7.209 -6.043 1.00 98.75 106 THR A C 1
ATOM 805 O O . THR A 1 106 ? -3.528 6.865 -7.155 1.00 98.75 106 THR A O 1
ATOM 808 N N . GLU A 1 107 ? -3.230 8.048 -5.271 1.00 98.81 107 GLU A N 1
ATOM 809 C CA . GLU A 1 107 ? -1.967 8.670 -5.684 1.00 98.81 107 GLU A CA 1
ATOM 810 C C . GLU A 1 107 ? -0.868 7.634 -5.956 1.00 98.81 107 GLU A C 1
ATOM 812 O O . GLU A 1 107 ? -0.170 7.726 -6.967 1.00 98.81 107 GLU A O 1
ATOM 817 N N . ILE A 1 108 ? -0.716 6.629 -5.084 1.00 98.88 108 ILE A N 1
ATOM 818 C CA . ILE A 1 108 ? 0.279 5.562 -5.276 1.00 98.88 108 ILE A CA 1
ATOM 819 C C . ILE A 1 108 ? -0.075 4.725 -6.502 1.00 98.88 108 ILE A C 1
ATOM 821 O O . ILE A 1 108 ? 0.806 4.395 -7.291 1.00 98.88 108 ILE A O 1
ATOM 825 N N . ARG A 1 109 ? -1.355 4.399 -6.692 1.00 98.69 109 ARG A N 1
ATOM 826 C CA . ARG A 1 109 ? -1.828 3.643 -7.853 1.00 98.69 109 ARG A CA 1
ATOM 827 C C . ARG A 1 109 ? -1.532 4.374 -9.160 1.00 98.69 109 ARG A C 1
ATOM 829 O O . ARG A 1 109 ? -1.056 3.756 -10.109 1.00 98.69 109 ARG A O 1
ATOM 836 N N . ASP A 1 110 ? -1.776 5.676 -9.215 1.00 98.62 110 ASP A N 1
ATOM 837 C CA . ASP A 1 110 ? -1.525 6.467 -10.419 1.00 98.62 110 ASP A CA 1
ATOM 838 C C . ASP A 1 110 ? -0.017 6.614 -10.690 1.00 98.62 110 ASP A C 1
ATOM 840 O O . ASP A 1 110 ? 0.428 6.484 -11.838 1.00 98.62 110 ASP A O 1
ATOM 844 N N . ALA A 1 111 ? 0.796 6.771 -9.639 1.00 98.81 111 ALA A N 1
ATOM 845 C CA . ALA A 1 111 ? 2.254 6.731 -9.745 1.00 98.81 111 ALA A CA 1
ATOM 846 C C . ALA A 1 111 ? 2.764 5.357 -10.218 1.00 98.81 111 ALA A C 1
ATOM 848 O O . ALA A 1 111 ? 3.602 5.290 -11.117 1.00 98.81 111 ALA A O 1
ATOM 849 N N . PHE A 1 112 ? 2.225 4.262 -9.672 1.00 98.81 112 PHE A N 1
ATOM 850 C CA . PHE A 1 112 ? 2.545 2.888 -10.064 1.00 98.81 112 PHE A CA 1
ATOM 851 C C . PHE A 1 112 ? 2.263 2.662 -11.550 1.00 98.81 112 PHE A C 1
ATOM 853 O O . PHE A 1 112 ? 3.127 2.171 -12.275 1.00 98.81 112 PHE A O 1
ATOM 860 N N . ARG A 1 113 ? 1.077 3.060 -12.024 1.00 98.38 113 ARG A N 1
ATOM 861 C CA . ARG A 1 113 ? 0.690 2.939 -13.438 1.00 98.38 113 ARG A CA 1
ATOM 862 C C . ARG A 1 113 ? 1.649 3.705 -14.336 1.00 98.38 113 ARG A C 1
ATOM 864 O O . ARG A 1 113 ? 2.187 3.133 -15.275 1.00 98.38 113 ARG A O 1
ATOM 871 N N . THR A 1 114 ? 1.925 4.959 -13.987 1.00 98.38 114 THR A N 1
ATOM 872 C CA . THR A 1 114 ? 2.844 5.821 -14.742 1.00 98.38 114 THR A CA 1
ATOM 873 C C . THR A 1 114 ? 4.257 5.235 -14.813 1.00 98.38 114 THR A C 1
ATOM 875 O O . THR A 1 114 ? 4.915 5.322 -15.846 1.00 98.38 114 THR A O 1
ATOM 878 N N . ALA A 1 115 ? 4.744 4.643 -13.720 1.00 98.50 115 ALA A N 1
ATOM 879 C CA . ALA A 1 115 ? 6.110 4.139 -13.628 1.00 98.50 115 ALA A CA 1
ATOM 880 C C . ALA A 1 115 ? 6.296 2.738 -14.227 1.00 98.50 115 ALA A C 1
ATOM 882 O O . ALA A 1 115 ? 7.387 2.415 -14.709 1.00 98.50 115 ALA A O 1
ATOM 883 N N . TYR A 1 116 ? 5.271 1.886 -14.149 1.00 98.69 116 TYR A N 1
ATOM 884 C CA . TYR A 1 116 ? 5.433 0.446 -14.347 1.00 98.69 116 TYR A CA 1
ATOM 885 C C . TYR A 1 116 ? 4.485 -0.171 -15.367 1.00 98.69 116 TYR A C 1
ATOM 887 O O . TYR A 1 116 ? 4.693 -1.332 -15.705 1.00 98.69 116 TYR A O 1
ATOM 895 N N . VAL A 1 117 ? 3.479 0.541 -15.875 1.00 98.44 117 VAL A N 1
ATOM 896 C CA . VAL A 1 117 ? 2.507 -0.014 -16.825 1.00 98.44 117 VAL A CA 1
ATOM 897 C C . VAL A 1 117 ? 2.643 0.697 -18.165 1.00 98.44 117 VAL A C 1
ATOM 899 O O . VAL A 1 117 ? 2.593 1.918 -18.254 1.00 98.44 117 VAL A O 1
ATOM 902 N N . THR A 1 118 ? 2.845 -0.080 -19.224 1.00 97.19 118 THR A N 1
ATOM 903 C CA . THR A 1 118 ? 2.874 0.443 -20.599 1.00 97.19 118 THR A CA 1
ATOM 904 C C . THR A 1 118 ? 1.460 0.641 -21.148 1.00 97.19 118 THR A C 1
ATOM 906 O O . THR A 1 118 ? 0.526 -0.013 -20.688 1.00 97.19 118 THR A O 1
ATOM 909 N N . ASP A 1 119 ? 1.315 1.432 -22.214 1.00 92.50 119 ASP A N 1
ATOM 910 C CA . ASP A 1 119 ? 0.032 1.625 -22.918 1.00 92.50 119 ASP A CA 1
ATOM 911 C C . ASP A 1 119 ? -0.613 0.308 -23.393 1.00 92.50 119 ASP A C 1
ATOM 913 O O . ASP A 1 119 ? -1.829 0.216 -23.534 1.00 92.50 119 ASP A O 1
ATOM 917 N N . GLY A 1 120 ? 0.196 -0.732 -23.633 1.00 92.69 120 GLY A N 1
ATOM 918 C CA . GLY A 1 120 ? -0.270 -2.069 -24.011 1.00 92.69 120 GLY A CA 1
ATOM 919 C C . GLY A 1 120 ? -0.649 -2.974 -22.833 1.00 92.69 120 GLY A C 1
ATOM 920 O O . GLY A 1 120 ? -0.853 -4.166 -23.043 1.00 92.69 120 GLY A O 1
ATOM 921 N N . GLY A 1 121 ? -0.666 -2.461 -21.599 1.00 93.50 121 GLY A N 1
ATOM 922 C CA . GLY A 1 121 ? -1.012 -3.213 -20.388 1.00 93.50 121 GLY A CA 1
ATOM 923 C C . GLY A 1 121 ? 0.107 -4.098 -19.827 1.00 93.50 121 GLY A C 1
ATOM 924 O O . GLY A 1 121 ? -0.076 -4.719 -18.781 1.00 93.50 121 GLY A O 1
ATOM 925 N N . ARG A 1 122 ? 1.286 -4.148 -20.466 1.00 97.81 122 ARG A N 1
ATOM 926 C CA . ARG A 1 122 ? 2.448 -4.865 -19.915 1.00 97.81 122 ARG A CA 1
ATOM 927 C C . ARG A 1 122 ? 2.956 -4.150 -18.667 1.00 97.81 122 ARG A C 1
ATOM 929 O O . ARG A 1 122 ? 3.221 -2.945 -18.723 1.00 97.81 122 ARG A O 1
ATOM 936 N N . VAL A 1 123 ? 3.145 -4.910 -17.591 1.00 98.56 123 VAL A N 1
ATOM 937 C CA . VAL A 1 123 ? 3.743 -4.440 -16.335 1.00 98.56 123 VAL A CA 1
ATOM 938 C C . VAL A 1 123 ? 5.257 -4.671 -16.375 1.00 98.56 123 VAL A C 1
ATOM 940 O O . VAL A 1 123 ? 5.728 -5.694 -16.876 1.00 98.56 123 VAL A O 1
ATOM 943 N N . LYS A 1 124 ? 6.044 -3.722 -15.861 1.00 98.62 124 LYS A N 1
ATOM 944 C CA . LYS A 1 124 ? 7.507 -3.797 -15.763 1.00 98.62 124 LYS A CA 1
ATOM 945 C C . LYS A 1 124 ? 7.932 -5.117 -15.109 1.00 98.62 124 LYS A C 1
ATOM 947 O O . LYS A 1 124 ? 7.500 -5.442 -14.009 1.00 98.62 124 LYS A O 1
ATOM 952 N N . GLY A 1 125 ? 8.827 -5.836 -15.783 1.00 98.19 125 GLY A N 1
ATOM 953 C CA . GLY A 1 125 ? 9.267 -7.181 -15.403 1.00 98.19 125 GLY A CA 1
ATOM 954 C C . GLY A 1 125 ? 8.657 -8.272 -16.280 1.00 98.19 125 GLY A C 1
ATOM 955 O O . GLY A 1 125 ? 9.352 -9.230 -16.577 1.00 98.19 125 GLY A O 1
ATOM 956 N N . ASP A 1 126 ? 7.419 -8.087 -16.758 1.00 98.44 126 ASP A N 1
ATOM 957 C CA . ASP A 1 126 ? 6.674 -9.061 -17.580 1.00 98.44 126 ASP A CA 1
ATOM 958 C C . ASP A 1 126 ? 6.626 -10.478 -16.971 1.00 98.44 126 ASP A C 1
ATOM 960 O O . ASP A 1 126 ? 6.609 -11.478 -17.683 1.00 98.44 126 ASP A O 1
ATOM 964 N N . THR A 1 127 ? 6.619 -10.546 -15.640 1.00 98.75 127 THR A N 1
ATOM 965 C CA . THR A 1 127 ? 6.612 -11.783 -14.852 1.00 98.75 127 THR A CA 1
ATOM 966 C C . THR A 1 127 ? 5.197 -12.135 -14.415 1.00 98.75 127 THR A C 1
ATOM 968 O O . THR A 1 127 ? 4.316 -11.269 -14.352 1.00 98.75 127 THR A O 1
ATOM 971 N N . GLN A 1 128 ? 4.963 -13.387 -14.018 1.00 98.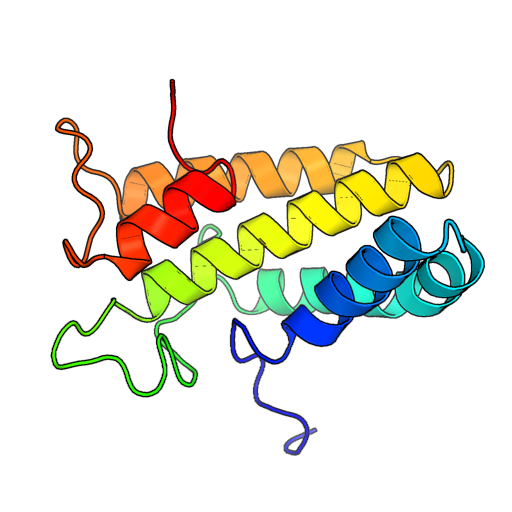69 128 GLN A N 1
ATOM 972 C CA . GLN A 1 128 ? 3.651 -13.783 -13.491 1.00 98.69 128 GLN A CA 1
ATOM 973 C C . GLN A 1 128 ? 3.270 -12.959 -12.255 1.00 98.69 128 GLN A C 1
ATOM 975 O O . GLN A 1 128 ? 2.161 -12.427 -12.173 1.00 98.69 128 GLN A O 1
ATOM 980 N N . THR A 1 129 ? 4.205 -12.792 -11.321 1.00 98.69 129 THR A N 1
ATOM 981 C CA . THR A 1 129 ? 3.988 -12.062 -10.066 1.00 98.69 129 THR A CA 1
ATOM 982 C C . THR A 1 129 ? 3.705 -10.576 -10.297 1.00 98.69 129 THR A C 1
ATOM 984 O O . THR A 1 129 ? 2.842 -10.021 -9.615 1.00 98.69 129 THR A O 1
ATOM 987 N N . ALA A 1 130 ? 4.338 -9.929 -11.288 1.00 98.69 130 ALA A N 1
ATOM 988 C CA . ALA A 1 130 ? 4.040 -8.534 -11.626 1.00 98.69 130 ALA A CA 1
ATOM 989 C C . ALA A 1 130 ? 2.553 -8.342 -11.961 1.00 98.69 130 ALA A C 1
ATOM 991 O O . ALA A 1 130 ? 1.910 -7.422 -11.450 1.00 98.69 130 ALA A O 1
ATOM 992 N N . TYR A 1 131 ? 1.994 -9.245 -12.769 1.00 98.62 131 TYR A N 1
ATOM 993 C CA . TYR A 1 131 ? 0.580 -9.207 -13.132 1.00 98.62 131 TYR A CA 1
ATOM 994 C C . TYR A 1 131 ? -0.333 -9.607 -11.976 1.00 98.62 131 TYR A C 1
ATOM 996 O O . TYR A 1 131 ? -1.324 -8.922 -11.730 1.00 98.62 131 TYR A O 1
ATOM 1004 N N . VAL A 1 132 ? -0.004 -10.675 -11.240 1.00 98.62 132 VAL A N 1
ATOM 1005 C CA . VAL A 1 132 ? -0.814 -11.145 -10.104 1.00 98.62 132 VAL A CA 1
ATOM 1006 C C . VAL A 1 132 ? -0.971 -10.053 -9.051 1.00 98.62 132 VAL A C 1
ATOM 1008 O O . VAL A 1 132 ? -2.091 -9.801 -8.613 1.00 98.62 132 VAL A O 1
ATOM 1011 N N . LEU A 1 133 ? 0.113 -9.371 -8.672 1.00 98.69 133 LEU A N 1
ATOM 1012 C CA . LEU A 1 133 ? 0.044 -8.285 -7.692 1.00 98.69 133 LEU A CA 1
ATOM 1013 C C . LEU A 1 133 ? -0.748 -7.093 -8.232 1.00 98.69 133 LEU A C 1
ATOM 1015 O O . LEU A 1 133 ? -1.624 -6.585 -7.537 1.00 98.69 133 LEU A O 1
ATOM 1019 N N . ALA A 1 134 ? -0.490 -6.675 -9.474 1.00 98.44 134 ALA A N 1
ATOM 1020 C CA . ALA A 1 134 ? -1.181 -5.531 -10.063 1.00 98.44 134 ALA A CA 1
ATOM 1021 C C . ALA A 1 134 ? -2.698 -5.754 -10.187 1.00 98.44 134 ALA A C 1
ATOM 1023 O O . ALA A 1 134 ? -3.475 -4.836 -9.926 1.00 98.44 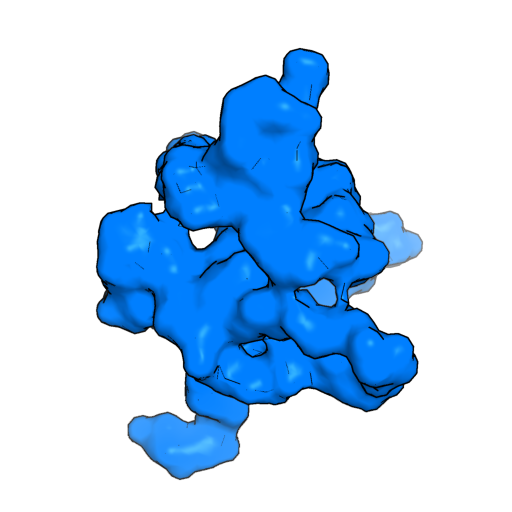134 ALA A O 1
ATOM 1024 N N . LEU A 1 135 ? -3.119 -6.972 -10.540 1.00 98.38 135 LEU A N 1
ATOM 1025 C CA . LEU A 1 135 ? -4.529 -7.358 -10.610 1.00 98.38 135 LEU A CA 1
ATOM 1026 C C . LEU A 1 135 ? -5.146 -7.515 -9.216 1.00 98.38 135 LEU A C 1
ATOM 1028 O O . LEU A 1 135 ? -6.195 -6.946 -8.946 1.00 98.38 135 LEU A O 1
ATOM 1032 N N . SER A 1 136 ? -4.497 -8.259 -8.317 1.00 98.50 136 SER A N 1
ATOM 1033 C CA . SER A 1 136 ? -5.045 -8.562 -6.987 1.00 98.50 136 SER A CA 1
ATOM 1034 C C . SER A 1 136 ? -5.176 -7.335 -6.084 1.00 98.50 136 SER A C 1
ATOM 1036 O O . SER A 1 136 ? -5.945 -7.378 -5.125 1.00 98.50 136 SER A O 1
ATOM 1038 N N . MET A 1 137 ? -4.383 -6.292 -6.329 1.00 98.62 137 MET A N 1
ATOM 1039 C CA . MET A 1 137 ? -4.334 -5.075 -5.515 1.00 98.62 137 MET A CA 1
ATOM 1040 C C . MET A 1 137 ? -5.000 -3.879 -6.216 1.00 98.62 137 MET A C 1
ATOM 1042 O O . MET A 1 137 ? -4.754 -2.736 -5.836 1.00 98.62 137 MET A O 1
ATOM 1046 N N . ASP A 1 138 ? -5.822 -4.135 -7.242 1.00 98.00 138 ASP A N 1
ATOM 1047 C CA . ASP A 1 138 ? -6.601 -3.127 -7.975 1.00 98.00 138 ASP A CA 1
ATOM 1048 C C . ASP A 1 138 ? -5.743 -1.971 -8.538 1.00 98.00 138 ASP A C 1
ATOM 1050 O O . ASP A 1 138 ? -6.129 -0.794 -8.520 1.00 98.00 138 ASP A O 1
ATOM 1054 N N . LEU A 1 139 ? -4.546 -2.298 -9.046 1.00 98.38 139 LEU A N 1
ATOM 1055 C CA . LEU A 1 139 ? -3.573 -1.319 -9.546 1.00 98.38 139 LEU A CA 1
ATOM 1056 C C . LEU A 1 139 ? -3.698 -1.033 -11.042 1.00 98.38 139 LEU A C 1
ATOM 1058 O O . LEU A 1 139 ? -3.115 -0.066 -11.526 1.00 98.38 139 LEU A O 1
ATOM 1062 N N . LEU A 1 140 ? -4.466 -1.824 -11.786 1.00 95.25 140 LEU A N 1
ATOM 1063 C CA . LEU A 1 140 ? -4.711 -1.630 -13.220 1.00 95.25 140 LEU A CA 1
ATOM 1064 C C . LEU A 1 140 ? -6.065 -0.948 -13.450 1.00 95.25 140 LEU A C 1
ATOM 1066 O O . LEU A 1 140 ? -6.890 -0.881 -12.539 1.00 95.25 140 LEU A O 1
ATOM 1070 N N . THR A 1 141 ? -6.254 -0.320 -14.607 1.00 82.88 141 THR A N 1
ATOM 1071 C CA . THR A 1 141 ? -7.574 0.174 -15.030 1.00 82.88 141 THR A CA 1
ATOM 1072 C C . THR A 1 141 ? -8.380 -0.969 -15.640 1.00 82.88 141 THR A C 1
ATOM 1074 O O . THR A 1 141 ? -7.787 -1.932 -16.126 1.00 82.88 141 THR A O 1
ATOM 1077 N N . GLU A 1 142 ? -9.708 -0.846 -15.613 1.00 66.50 142 GLU A N 1
ATOM 1078 C CA . GLU A 1 142 ? -10.602 -1.691 -16.420 1.00 66.50 142 GLU A CA 1
ATOM 1079 C C . GLU A 1 142 ? -10.395 -1.475 -17.926 1.00 66.50 142 GLU A C 1
ATOM 1081 O O . GLU A 1 142 ? -10.021 -0.340 -18.317 1.00 66.50 142 GLU A O 1
#

pLDDT: mean 95.25, std 11.0, range [39.66, 98.94]

Foldseek 3Di:
DPDDPPLQQPPLCCLQVVLLVCCVVPVDLVSLVVSLVVLVVSLVVQVVQADQLWHDQDHQQPPPDDPQGDGSRLRRLLSSLLSLVSSLVSCVSVVHHSVVSVVSSVSSLVVSCVVAADPVRQGNSNGPVSVVSCVVSVSDDD

Sequence (142 aa):
VDGLGAGSAGWGDAGVTVPWALHQAYGDTQVLEQAWPSMLQWLDYLEENSTGRLRPASGYGDWLNIADDTPKDVIATAYYAHSADLVARTARVLGKDPAPYTALFTEIRDAFRTAYVTDGGRVKGDTQTAYVLALSMDLLTE

Secondary structure (DSSP, 8-state):
---S--S-TTTTTHHHHHHHHHHHHH--SHHHHHHHHHHHHHHHHHHHT-BTTBPPS-S--STT-SS----HHHHHHHHHHHHHHHHHHHHHHTT---HHHHHHHHHHHHHHHHHHB-TTSPBTT--HHHHHHHHHTT-S--

Radius of gyration: 15.01 Å; chains: 1; bounding box: 34×30×43 Å